Protein AF-A0A1D6I4C4-F1 (afdb_monomer)

Nearest PDB structures (foldseek):
  8ppl-assembly1_Iv  TM=9.731E-01  e=1.048E-08  Homo sapiens
  8rtc-assembly2_B  TM=4.637E-01  e=6.028E-01  Bacillus phage phi3T
  8rsv-assembly1_A  TM=4.771E-01  e=8.889E-01  Bacillus phage phi3T

Radius of gyration: 13.12 Å; Cα contacts (8 Å, |Δi|>4): 83; chains: 1; bounding box: 35×29×30 Å

InterPro domains:
  IPR016650 Eukaryotic translation initiation factor 3 subunit E [PTHR10317] (1-99)

Foldseek 3Di:
DVVLLVVLVPDPNSLVVVLVVCPPPVNVVVCLPPNVVCLLVNLVSQVVDPVNVVCLVVSLVSLVVCVVPDDDLSSVLSCCVPPVVPVVSNVVSVVVVVD

Mean predicted aligned error: 3.6 Å

Solvent-accessible surface area (backbone atoms only — not comparable to full-atom values): 5665 Å² total; per-residue (Å²): 110,74,71,51,50,65,55,23,76,74,34,98,66,19,50,58,54,49,52,65,51,46,69,34,66,76,45,36,53,49,30,75,73,75,39,59,75,54,51,54,58,51,50,53,41,43,71,72,33,76,90,46,55,80,53,48,66,59,49,51,55,53,49,64,73,39,51,89,82,51,86,48,45,65,55,50,25,51,40,22,57,75,71,68,65,32,62,69,61,21,53,54,26,52,57,60,61,76,107

Sequence (99 aa):
MHWALFIFFNHENGRNGIIDLFFQDRYLNAIQTNAHHLIRYLATAVVVNKRRRNMLEELIKVIQQEHHSYKDPVTEFLECLYVNYDFDGAQQKLIECEQ

Structure (mmCIF, N/CA/C/O backbone):
data_AF-A0A1D6I4C4-F1
#
_entry.id   AF-A0A1D6I4C4-F1
#
loop_
_atom_site.group_PDB
_atom_site.id
_atom_site.type_symbol
_atom_site.label_atom_id
_atom_site.label_alt_id
_atom_site.label_comp_id
_atom_site.label_asym_id
_atom_site.label_entity_id
_atom_site.label_seq_id
_atom_site.pdbx_PDB_ins_code
_atom_site.Cartn_x
_atom_site.Cartn_y
_atom_site.Cartn_z
_atom_site.occupancy
_atom_site.B_iso_or_equiv
_atom_site.auth_seq_id
_atom_site.auth_comp_id
_atom_site.auth_asym_id
_atom_site.auth_atom_id
_atom_site.pdbx_PDB_model_num
ATOM 1 N N . MET A 1 1 ? 10.400 3.758 -12.601 1.00 88.44 1 MET A N 1
ATOM 2 C CA . MET A 1 1 ? 9.271 3.270 -11.777 1.00 88.44 1 MET A CA 1
ATOM 3 C C . MET A 1 1 ? 7.953 3.423 -12.516 1.00 88.44 1 MET A C 1
ATOM 5 O O . MET A 1 1 ? 7.287 2.422 -12.718 1.00 88.44 1 MET A O 1
ATOM 9 N N . HIS A 1 2 ? 7.628 4.613 -13.027 1.00 92.69 2 HIS A N 1
ATOM 10 C CA . HIS A 1 2 ? 6.394 4.874 -13.783 1.00 92.69 2 HIS A CA 1
ATOM 11 C C . HIS A 1 2 ? 6.162 3.916 -14.957 1.00 92.69 2 HIS A C 1
ATOM 13 O O . HIS A 1 2 ? 5.120 3.284 -15.028 1.00 92.69 2 HIS A O 1
ATOM 19 N N . TRP A 1 3 ? 7.161 3.706 -15.819 1.00 92.00 3 TRP A N 1
ATOM 20 C CA . TRP A 1 3 ? 7.058 2.756 -16.939 1.00 92.00 3 TRP A CA 1
ATOM 21 C C . TRP A 1 3 ? 6.842 1.302 -16.504 1.00 92.00 3 TRP A C 1
ATOM 23 O O . TRP A 1 3 ? 6.210 0.528 -17.218 1.00 92.00 3 TRP A O 1
ATOM 33 N N . ALA A 1 4 ? 7.330 0.927 -15.317 1.00 89.50 4 ALA A N 1
ATOM 34 C CA . ALA A 1 4 ? 7.143 -0.421 -14.800 1.00 89.50 4 ALA A CA 1
ATOM 35 C C . ALA A 1 4 ? 5.672 -0.700 -14.456 1.00 89.50 4 ALA A C 1
ATOM 37 O O . ALA A 1 4 ? 5.257 -1.850 -14.545 1.00 89.50 4 ALA A O 1
ATOM 38 N N . LEU A 1 5 ? 4.865 0.332 -14.159 1.00 91.19 5 LEU A N 1
ATOM 39 C CA . LEU A 1 5 ? 3.415 0.182 -14.001 1.00 91.19 5 LEU A CA 1
ATOM 40 C C . LEU A 1 5 ? 2.797 -0.443 -15.253 1.00 91.19 5 LEU A C 1
ATOM 42 O O . LEU A 1 5 ? 2.079 -1.431 -15.159 1.00 91.19 5 LEU A O 1
ATOM 46 N N . PHE A 1 6 ? 3.135 0.075 -16.434 1.00 90.06 6 PHE A N 1
ATOM 47 C CA . PHE A 1 6 ? 2.572 -0.420 -17.688 1.00 90.06 6 PHE A CA 1
ATOM 48 C C . PHE A 1 6 ? 2.891 -1.901 -17.925 1.00 90.06 6 PHE A C 1
ATOM 50 O O . PHE A 1 6 ? 2.044 -2.661 -18.383 1.00 90.06 6 PHE A O 1
ATOM 57 N N . ILE A 1 7 ? 4.103 -2.330 -17.575 1.00 88.69 7 ILE A N 1
ATOM 58 C CA . ILE A 1 7 ? 4.534 -3.719 -17.753 1.00 88.69 7 ILE A CA 1
ATOM 59 C C . ILE A 1 7 ? 3.859 -4.623 -16.713 1.00 88.69 7 ILE A C 1
ATOM 61 O O . ILE A 1 7 ? 3.285 -5.654 -17.058 1.00 88.69 7 ILE A O 1
ATOM 65 N N . PHE A 1 8 ? 3.893 -4.236 -15.436 1.00 88.44 8 PHE A N 1
ATOM 66 C CA . PHE A 1 8 ? 3.405 -5.077 -14.346 1.00 88.44 8 PHE A CA 1
ATOM 67 C C . PHE A 1 8 ? 1.879 -5.177 -14.279 1.00 88.44 8 PHE A C 1
ATOM 69 O O . PHE A 1 8 ? 1.365 -6.222 -13.884 1.00 88.44 8 PHE A O 1
ATOM 76 N N . PHE A 1 9 ? 1.139 -4.141 -14.676 1.00 86.94 9 PHE A N 1
ATOM 77 C CA . PHE A 1 9 ? -0.324 -4.209 -14.706 1.00 86.94 9 PHE A CA 1
ATOM 78 C C . PHE A 1 9 ? -0.865 -5.012 -15.898 1.00 86.94 9 PHE A C 1
ATOM 80 O O . PHE A 1 9 ? -1.959 -5.562 -15.791 1.00 86.94 9 PHE A O 1
ATOM 87 N N . ASN A 1 10 ? -0.088 -5.150 -16.979 1.00 88.25 10 ASN A N 1
ATOM 88 C CA . ASN A 1 10 ? -0.459 -5.930 -18.167 1.00 88.25 10 ASN A CA 1
ATOM 89 C C . ASN A 1 10 ? 0.021 -7.393 -18.134 1.00 88.25 10 ASN A C 1
ATOM 91 O O . ASN A 1 10 ? -0.229 -8.143 -19.075 1.00 88.25 10 ASN A O 1
ATOM 95 N N . HIS A 1 11 ? 0.701 -7.818 -17.067 1.00 87.62 11 HIS A N 1
ATOM 96 C CA . HIS A 1 11 ? 1.189 -9.187 -16.906 1.00 87.62 11 HIS A CA 1
ATOM 97 C C . HIS A 1 11 ? 0.426 -9.915 -15.792 1.00 87.62 11 HIS A C 1
ATOM 99 O O . HIS A 1 11 ? 0.253 -9.367 -14.703 1.00 87.62 11 HIS A O 1
ATOM 105 N N . GLU A 1 12 ? 0.039 -11.178 -16.009 1.00 78.38 12 GLU A N 1
ATOM 106 C CA . GLU A 1 12 ? -0.792 -11.958 -15.070 1.00 78.38 12 GLU A CA 1
ATOM 107 C C . GLU A 1 12 ? -0.209 -12.017 -13.646 1.00 78.38 12 GLU A C 1
ATOM 109 O O . GLU A 1 12 ? -0.929 -11.872 -12.659 1.00 78.38 12 GLU A O 1
ATOM 114 N N . ASN A 1 13 ? 1.118 -12.146 -13.530 1.00 82.06 13 ASN A N 1
ATOM 115 C CA . ASN A 1 13 ? 1.834 -12.161 -12.246 1.00 82.06 13 ASN A CA 1
ATOM 116 C C . ASN A 1 13 ? 2.491 -10.824 -11.876 1.00 82.06 13 ASN A C 1
ATOM 118 O O . ASN A 1 13 ? 3.171 -10.730 -10.851 1.00 82.06 13 ASN A O 1
ATOM 122 N N . GLY A 1 14 ? 2.325 -9.785 -12.694 1.00 85.56 14 GLY A N 1
ATOM 123 C CA . GLY A 1 14 ? 3.078 -8.546 -12.524 1.00 85.56 14 GLY A CA 1
ATOM 124 C C . GLY A 1 14 ? 2.713 -7.776 -11.252 1.00 85.56 14 GLY A C 1
ATOM 125 O O . GLY A 1 14 ? 3.567 -7.115 -10.670 1.00 85.56 14 GLY A O 1
ATOM 126 N N . ARG A 1 15 ? 1.496 -7.969 -10.729 1.00 85.25 15 ARG A N 1
ATOM 127 C CA . ARG A 1 15 ? 1.054 -7.385 -9.450 1.00 85.25 15 ARG A CA 1
ATOM 128 C C . ARG A 1 15 ? 1.877 -7.855 -8.250 1.00 85.25 15 ARG A C 1
ATOM 130 O O . ARG A 1 15 ? 2.080 -7.084 -7.326 1.00 85.25 15 ARG A O 1
ATOM 137 N N . ASN A 1 16 ? 2.366 -9.097 -8.245 1.00 89.44 16 ASN A N 1
ATOM 138 C CA . ASN A 1 16 ? 3.278 -9.542 -7.186 1.00 89.44 16 ASN A CA 1
ATOM 139 C C . ASN A 1 16 ? 4.636 -8.848 -7.328 1.00 89.44 16 ASN A C 1
ATOM 141 O O . ASN A 1 16 ? 5.148 -8.302 -6.359 1.00 89.44 16 ASN A O 1
ATOM 145 N N . GLY A 1 17 ? 5.160 -8.803 -8.557 1.00 90.25 17 GLY A N 1
ATOM 146 C CA . GLY A 1 17 ? 6.455 -8.194 -8.849 1.00 90.25 17 GLY A CA 1
ATOM 147 C C . GLY A 1 17 ? 6.510 -6.703 -8.524 1.00 90.25 17 GLY A C 1
ATOM 148 O O . GLY A 1 17 ? 7.516 -6.243 -7.995 1.00 90.25 17 GLY A O 1
ATOM 149 N N . ILE A 1 18 ? 5.437 -5.947 -8.780 1.00 92.25 18 ILE A N 1
ATOM 150 C CA . ILE A 1 18 ? 5.420 -4.520 -8.445 1.00 92.25 18 ILE A CA 1
ATOM 151 C C . ILE A 1 18 ? 5.368 -4.270 -6.938 1.00 92.25 18 ILE A C 1
ATOM 153 O O . ILE A 1 18 ? 6.043 -3.361 -6.469 1.00 92.25 18 ILE A O 1
ATOM 157 N N . ILE A 1 19 ? 4.626 -5.090 -6.185 1.00 92.19 19 ILE A N 1
ATOM 158 C CA . ILE A 1 19 ? 4.592 -5.016 -4.719 1.00 92.19 19 ILE A CA 1
ATOM 159 C C . ILE A 1 19 ? 6.005 -5.269 -4.183 1.00 92.19 19 ILE A C 1
ATOM 161 O O . ILE A 1 19 ? 6.547 -4.429 -3.475 1.00 92.19 19 ILE A O 1
ATOM 165 N N . ASP A 1 20 ? 6.644 -6.362 -4.606 1.00 92.31 20 ASP A N 1
ATOM 166 C CA . ASP A 1 20 ? 8.004 -6.706 -4.173 1.00 92.31 20 ASP A CA 1
ATOM 167 C C . ASP A 1 20 ? 9.052 -5.664 -4.577 1.00 92.31 20 ASP A C 1
ATOM 169 O O . ASP A 1 20 ? 10.029 -5.450 -3.862 1.00 92.31 20 ASP A O 1
ATOM 173 N N .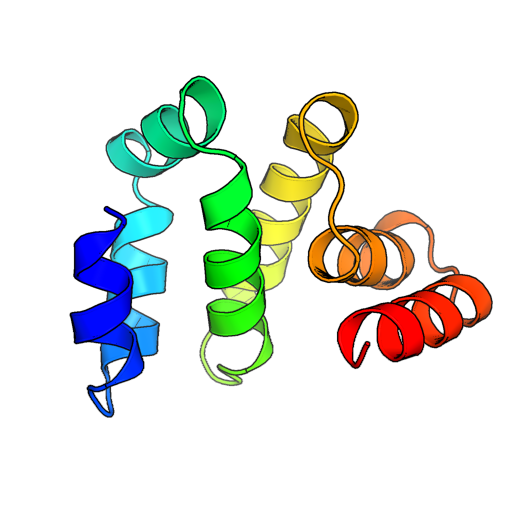 LEU A 1 21 ? 8.880 -5.018 -5.732 1.00 93.19 21 LEU A N 1
ATOM 174 C CA . LEU A 1 21 ? 9.795 -3.983 -6.199 1.00 93.19 21 LEU A CA 1
ATOM 175 C C . LEU A 1 21 ? 9.615 -2.671 -5.431 1.00 93.19 21 LEU A C 1
ATOM 177 O O . LEU A 1 21 ? 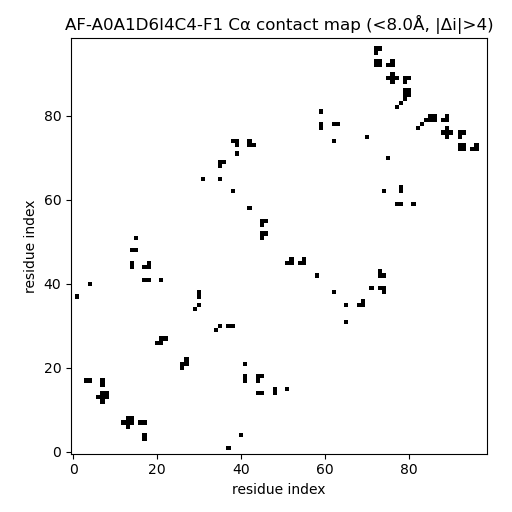10.603 -2.044 -5.068 1.00 93.19 21 LEU A O 1
ATOM 181 N N . PHE A 1 22 ? 8.374 -2.229 -5.219 1.00 94.00 22 PHE A N 1
ATOM 182 C CA . PHE A 1 22 ? 8.092 -0.917 -4.630 1.00 94.00 22 PHE A CA 1
ATOM 183 C C . PHE A 1 22 ? 8.275 -0.902 -3.110 1.00 94.00 22 PHE A C 1
ATOM 185 O O . PHE A 1 22 ? 8.616 0.149 -2.581 1.00 94.00 22 PHE A O 1
ATOM 192 N N . PHE A 1 23 ? 8.123 -2.043 -2.427 1.00 93.31 23 PHE A N 1
ATOM 193 C CA . PHE A 1 23 ? 8.419 -2.164 -0.992 1.00 93.31 23 PHE A CA 1
ATOM 194 C C . PHE A 1 23 ? 9.914 -2.280 -0.665 1.00 93.31 23 PHE A C 1
ATOM 196 O O . PHE A 1 23 ? 10.292 -2.211 0.496 1.00 93.31 23 PHE A O 1
ATOM 203 N N . GLN A 1 24 ? 10.799 -2.425 -1.654 1.00 94.88 24 GLN A N 1
ATOM 204 C CA . GLN A 1 24 ? 12.236 -2.329 -1.391 1.00 94.88 24 GLN A CA 1
ATOM 205 C C . GLN A 1 24 ? 12.605 -0.901 -0.978 1.00 94.88 24 GLN A C 1
ATOM 207 O O . GLN A 1 24 ? 12.314 0.039 -1.721 1.00 94.88 24 GLN A O 1
ATOM 212 N N . ASP A 1 25 ? 13.348 -0.753 0.124 1.00 93.75 25 ASP A N 1
ATOM 213 C CA . ASP A 1 25 ? 13.727 0.537 0.729 1.00 93.75 25 ASP A CA 1
ATOM 214 C C . ASP A 1 25 ? 14.198 1.581 -0.289 1.00 93.75 25 ASP A C 1
ATOM 216 O O . ASP A 1 25 ? 13.804 2.743 -0.254 1.00 93.75 25 ASP A O 1
ATOM 220 N N . ARG A 1 26 ? 15.034 1.174 -1.253 1.00 95.06 26 ARG A N 1
ATOM 221 C CA . ARG A 1 26 ? 15.554 2.079 -2.288 1.00 95.06 26 ARG A CA 1
ATOM 222 C C . ARG A 1 26 ? 14.444 2.693 -3.146 1.00 95.06 26 ARG A C 1
ATOM 224 O O . ARG A 1 26 ? 14.528 3.870 -3.493 1.00 95.06 26 ARG A O 1
ATOM 231 N N . TYR A 1 27 ? 13.461 1.892 -3.543 1.00 95.12 27 TYR A N 1
ATOM 232 C CA . TYR A 1 27 ? 12.358 2.342 -4.388 1.00 95.12 27 TYR A CA 1
ATOM 233 C C . TYR A 1 27 ? 11.308 3.073 -3.563 1.00 95.12 27 TYR A C 1
ATOM 235 O O . TYR A 1 27 ? 10.836 4.118 -4.007 1.00 95.12 27 TYR A O 1
ATOM 243 N N . LEU A 1 28 ? 11.020 2.588 -2.355 1.00 94.25 28 LEU A N 1
ATOM 244 C CA . LEU A 1 28 ? 10.091 3.233 -1.439 1.00 94.25 28 LEU A CA 1
ATOM 245 C C . LEU A 1 28 ? 10.554 4.653 -1.089 1.00 94.25 28 LEU A C 1
ATOM 247 O O . LEU A 1 28 ? 9.817 5.604 -1.330 1.00 94.25 28 LEU A O 1
ATOM 251 N N . ASN A 1 29 ? 11.819 4.827 -0.696 1.00 93.94 29 ASN A N 1
ATOM 252 C CA . ASN A 1 29 ? 12.398 6.149 -0.436 1.00 93.94 29 ASN A CA 1
ATOM 253 C C . ASN A 1 29 ? 12.300 7.078 -1.660 1.00 93.94 29 ASN A C 1
ATOM 255 O O . ASN A 1 29 ? 11.992 8.264 -1.538 1.00 93.94 29 ASN A O 1
ATOM 259 N N . ALA A 1 30 ? 12.539 6.554 -2.867 1.00 94.38 30 ALA A N 1
ATOM 260 C CA . ALA A 1 30 ? 12.430 7.344 -4.091 1.00 94.38 30 ALA A CA 1
ATOM 261 C C . ALA A 1 30 ? 10.979 7.770 -4.388 1.00 94.38 30 ALA A C 1
ATOM 263 O O . ALA A 1 30 ? 10.765 8.886 -4.871 1.00 94.38 30 ALA A O 1
ATOM 264 N N . ILE A 1 31 ? 10.000 6.909 -4.088 1.00 93.56 31 ILE A N 1
ATOM 265 C CA . ILE A 1 31 ? 8.563 7.204 -4.176 1.00 93.56 31 ILE A CA 1
ATOM 266 C C . ILE A 1 31 ? 8.190 8.298 -3.169 1.00 93.56 31 ILE A C 1
ATOM 268 O O . ILE A 1 31 ? 7.608 9.302 -3.576 1.00 93.56 31 ILE A O 1
ATOM 272 N N . GLN A 1 32 ? 8.602 8.145 -1.910 1.00 90.50 32 GLN A N 1
ATOM 273 C CA . GLN A 1 32 ? 8.349 9.084 -0.808 1.00 90.50 32 GLN A CA 1
ATOM 274 C C . GLN A 1 32 ? 9.050 10.439 -0.961 1.00 90.50 32 GLN A C 1
ATOM 276 O O . GLN A 1 32 ? 8.670 11.403 -0.323 1.00 90.50 32 GLN A O 1
ATOM 281 N N . THR A 1 33 ? 10.094 10.539 -1.788 1.00 91.62 33 THR A N 1
ATOM 282 C CA . THR A 1 33 ? 10.801 11.818 -1.986 1.00 91.62 33 THR A CA 1
ATOM 283 C C . THR A 1 33 ? 10.318 12.563 -3.231 1.00 91.62 33 THR A C 1
ATOM 285 O O . THR A 1 33 ? 10.251 13.788 -3.239 1.00 91.62 33 THR A O 1
ATOM 288 N N . ASN A 1 34 ? 10.037 11.840 -4.324 1.00 92.00 34 ASN A N 1
ATOM 289 C CA . ASN A 1 34 ? 9.875 12.454 -5.649 1.00 92.00 34 ASN A CA 1
ATOM 290 C C . ASN A 1 34 ? 8.556 12.111 -6.355 1.00 92.00 34 ASN A C 1
ATOM 292 O O . ASN A 1 34 ? 8.219 12.753 -7.351 1.00 92.00 34 ASN A O 1
ATOM 296 N N . ALA A 1 35 ? 7.837 11.067 -5.932 1.00 91.19 35 ALA A N 1
ATOM 297 C CA . ALA A 1 35 ? 6.751 10.496 -6.729 1.00 91.19 35 ALA A CA 1
ATOM 298 C C . ALA A 1 35 ? 5.622 9.891 -5.879 1.00 91.19 35 ALA A C 1
ATOM 300 O O . ALA A 1 35 ? 5.202 8.761 -6.130 1.00 91.19 35 ALA A O 1
ATOM 301 N N . HIS A 1 36 ? 5.083 10.660 -4.928 1.00 90.81 36 HIS A N 1
ATOM 302 C CA . HIS A 1 36 ? 4.042 10.202 -3.993 1.00 90.81 36 HIS A CA 1
ATOM 303 C C . HIS A 1 36 ? 2.803 9.601 -4.683 1.00 90.81 36 HIS A C 1
ATOM 305 O O . HIS A 1 36 ? 2.221 8.637 -4.199 1.00 90.81 36 HIS A O 1
ATOM 311 N N . HIS A 1 37 ? 2.445 10.087 -5.876 1.00 92.12 37 HIS A N 1
ATOM 312 C CA . HIS A 1 37 ? 1.325 9.557 -6.666 1.00 92.12 37 HIS A CA 1
ATOM 313 C C . HIS A 1 37 ? 1.469 8.073 -7.051 1.00 92.12 37 HIS A C 1
ATOM 315 O O . HIS A 1 37 ? 0.486 7.427 -7.411 1.00 92.12 37 HIS A O 1
ATOM 321 N N . LEU A 1 38 ? 2.676 7.498 -6.974 1.00 93.75 38 LEU A N 1
ATOM 322 C CA . LEU A 1 38 ? 2.882 6.065 -7.193 1.00 93.75 38 LEU A CA 1
ATOM 323 C C . LEU A 1 38 ? 2.266 5.196 -6.083 1.00 93.75 38 LEU A C 1
ATOM 325 O O . LEU A 1 38 ? 1.950 4.031 -6.335 1.00 93.75 38 LEU A O 1
ATOM 329 N N . ILE A 1 39 ? 2.026 5.762 -4.896 1.00 93.25 39 ILE A N 1
ATOM 330 C CA . ILE A 1 39 ? 1.424 5.068 -3.749 1.00 93.25 39 ILE A CA 1
ATOM 331 C C . ILE A 1 39 ? -0.004 4.614 -4.069 1.00 93.25 39 ILE A C 1
ATOM 333 O O . ILE A 1 39 ? -0.376 3.508 -3.688 1.00 93.25 39 ILE A O 1
ATOM 337 N N . ARG A 1 40 ? -0.777 5.374 -4.863 1.00 94.06 40 ARG A N 1
ATOM 338 C CA . ARG A 1 40 ? -2.111 4.950 -5.338 1.00 94.06 40 ARG A CA 1
ATOM 339 C C . ARG A 1 40 ? -2.054 3.608 -6.077 1.00 94.06 40 ARG A C 1
ATOM 341 O O . ARG A 1 40 ? -2.884 2.721 -5.867 1.00 94.06 40 ARG A O 1
ATOM 348 N N . TYR A 1 41 ? -1.058 3.429 -6.941 1.00 93.12 41 TYR A N 1
ATOM 349 C CA . TYR A 1 41 ? -0.897 2.192 -7.708 1.00 93.12 41 TYR A CA 1
ATOM 350 C C . TYR A 1 41 ? -0.407 1.035 -6.836 1.00 93.12 41 TYR A C 1
ATOM 352 O O . TYR A 1 41 ? -0.838 -0.101 -7.022 1.00 93.12 41 TYR A O 1
ATOM 360 N N . LEU A 1 42 ? 0.455 1.320 -5.858 1.00 93.19 42 LEU A N 1
ATOM 361 C CA . LEU A 1 42 ? 0.851 0.329 -4.862 1.00 93.19 42 LEU A CA 1
ATOM 362 C C . LEU A 1 42 ? -0.357 -0.122 -4.029 1.00 93.19 42 LEU A C 1
ATOM 364 O O . LEU A 1 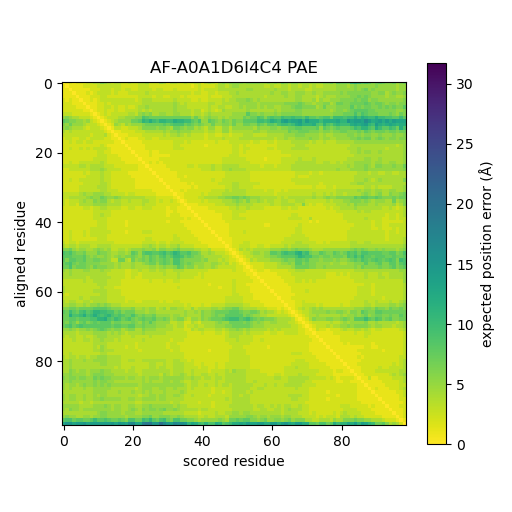42 ? -0.577 -1.321 -3.863 1.00 93.19 42 LEU A O 1
ATOM 368 N N . ALA A 1 43 ? -1.185 0.825 -3.587 1.00 93.12 43 ALA A N 1
ATOM 369 C CA . ALA A 1 43 ? -2.390 0.558 -2.817 1.00 93.12 43 ALA A CA 1
ATOM 370 C C . ALA A 1 43 ? -3.381 -0.321 -3.584 1.00 93.12 43 ALA A C 1
ATOM 372 O O . ALA A 1 43 ? -3.792 -1.373 -3.093 1.00 93.12 43 ALA A O 1
ATOM 373 N N . THR A 1 44 ? -3.697 0.044 -4.827 1.00 92.00 44 THR A N 1
ATOM 374 C CA . THR A 1 44 ? -4.568 -0.773 -5.685 1.00 92.00 44 THR A CA 1
ATOM 375 C C . THR A 1 44 ? -3.984 -2.165 -5.947 1.00 92.00 44 THR A C 1
ATOM 377 O O . THR A 1 44 ? -4.716 -3.155 -5.875 1.00 92.00 44 THR A O 1
ATOM 380 N N . ALA A 1 45 ? -2.672 -2.286 -6.181 1.00 91.88 45 ALA A N 1
ATOM 381 C CA . ALA A 1 45 ? -2.023 -3.580 -6.389 1.00 91.88 45 ALA A CA 1
ATOM 382 C C . ALA A 1 45 ? -2.132 -4.501 -5.159 1.00 91.88 45 ALA A C 1
ATOM 384 O O . ALA A 1 45 ? -2.432 -5.687 -5.318 1.00 91.88 45 ALA A O 1
ATOM 385 N N . VAL A 1 46 ? -1.935 -3.969 -3.946 1.00 92.88 46 VAL A N 1
ATOM 386 C CA . VAL A 1 46 ? -2.038 -4.728 -2.686 1.00 92.88 46 VAL A CA 1
ATOM 387 C C . VAL A 1 46 ? -3.488 -5.119 -2.387 1.00 92.88 46 VAL A C 1
ATOM 389 O O . VAL A 1 46 ? -3.755 -6.286 -2.105 1.00 92.88 46 VAL A O 1
ATOM 392 N N . VAL A 1 47 ? -4.438 -4.184 -2.502 1.00 90.81 47 VAL A N 1
ATOM 393 C CA . VAL A 1 47 ? -5.859 -4.415 -2.173 1.00 90.81 47 VAL A CA 1
ATOM 394 C C . VAL A 1 47 ? -6.496 -5.461 -3.089 1.00 90.81 47 VAL A C 1
ATOM 396 O O . VAL A 1 47 ? -7.209 -6.353 -2.625 1.00 90.81 47 VAL A O 1
ATOM 399 N N . VAL A 1 48 ? -6.217 -5.398 -4.394 1.00 88.94 48 VAL A N 1
ATOM 400 C CA . VAL A 1 48 ? -6.762 -6.355 -5.371 1.00 88.94 48 VAL A CA 1
ATOM 401 C C . VAL A 1 48 ? -6.128 -7.744 -5.204 1.00 88.94 48 VAL A C 1
ATOM 403 O O . VAL A 1 48 ? -6.750 -8.768 -5.507 1.00 88.94 48 VAL A O 1
ATOM 406 N N . ASN A 1 49 ? -4.895 -7.819 -4.698 1.00 87.62 49 ASN A N 1
ATOM 407 C CA . ASN A 1 49 ? -4.163 -9.069 -4.549 1.00 87.62 49 ASN A CA 1
ATOM 408 C C . ASN A 1 49 ? -4.430 -9.756 -3.200 1.00 87.62 49 ASN A C 1
ATOM 410 O O . ASN A 1 49 ? -3.680 -9.626 -2.232 1.00 87.62 49 ASN A O 1
ATOM 414 N N . LYS A 1 50 ? -5.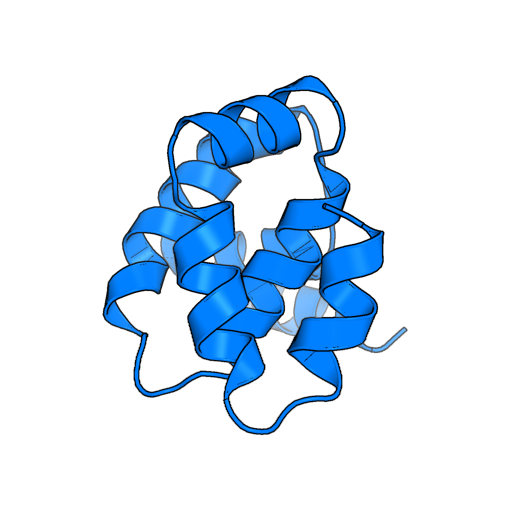460 -10.609 -3.171 1.00 80.94 50 LYS A N 1
ATOM 415 C CA . LYS A 1 50 ? -5.871 -11.362 -1.969 1.00 80.94 50 LYS A CA 1
ATOM 416 C C . LYS A 1 50 ? -4.768 -12.235 -1.344 1.00 80.94 50 LYS A C 1
ATOM 418 O O . LYS A 1 50 ? -4.872 -12.551 -0.162 1.00 80.94 50 LYS A O 1
ATOM 423 N N . ARG A 1 51 ? -3.731 -12.632 -2.097 1.00 85.31 51 ARG A N 1
ATOM 424 C CA . ARG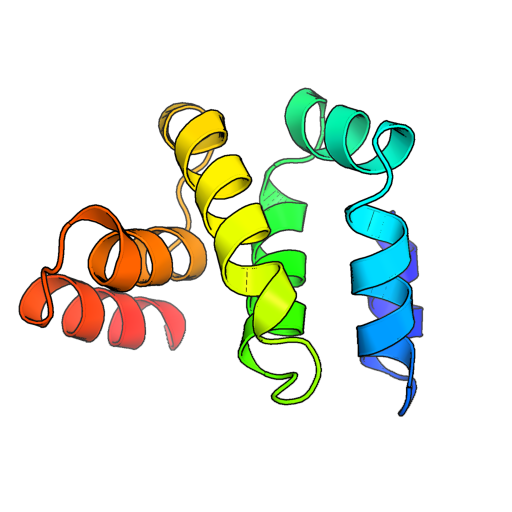 A 1 51 ? -2.623 -13.470 -1.593 1.00 85.31 51 ARG A CA 1
ATOM 425 C C . ARG A 1 51 ? -1.592 -12.684 -0.777 1.00 85.31 51 ARG A C 1
ATOM 427 O O . ARG A 1 51 ? -0.865 -13.289 -0.002 1.00 85.31 51 ARG A O 1
ATOM 434 N N . ARG A 1 52 ? -1.535 -11.360 -0.941 1.00 83.69 52 ARG A N 1
ATOM 435 C CA . ARG A 1 52 ? -0.549 -10.458 -0.320 1.00 83.69 52 ARG A CA 1
ATOM 436 C C . ARG A 1 52 ? -1.157 -9.573 0.770 1.00 83.69 52 ARG A C 1
ATOM 438 O O . ARG A 1 52 ? -0.657 -8.488 1.041 1.00 83.69 52 ARG A O 1
ATOM 445 N N . ARG A 1 53 ? -2.231 -10.032 1.423 1.00 82.81 53 ARG A N 1
ATOM 446 C CA . ARG A 1 53 ? -2.903 -9.282 2.503 1.00 82.81 53 ARG A CA 1
ATOM 447 C C . ARG A 1 53 ? -1.983 -8.919 3.666 1.00 82.81 53 ARG A C 1
ATOM 449 O O . ARG A 1 53 ? -2.213 -7.907 4.309 1.00 82.81 53 ARG A O 1
ATOM 456 N N . ASN A 1 54 ? -0.943 -9.708 3.916 1.00 88.44 54 ASN A N 1
ATOM 457 C CA . ASN A 1 54 ? 0.066 -9.410 4.931 1.00 88.44 54 ASN A CA 1
ATOM 458 C C . ASN A 1 54 ? 0.810 -8.087 4.664 1.00 88.44 54 ASN A C 1
ATOM 460 O O . ASN A 1 54 ? 1.259 -7.454 5.608 1.00 88.44 54 ASN A O 1
ATOM 464 N N . MET A 1 55 ? 0.893 -7.644 3.403 1.00 91.19 55 MET A N 1
ATOM 465 C CA . MET A 1 55 ? 1.523 -6.370 3.038 1.00 91.19 55 MET A CA 1
ATOM 466 C C . MET A 1 55 ? 0.649 -5.152 3.327 1.00 91.19 55 MET A C 1
ATOM 468 O O . MET A 1 55 ? 1.106 -4.019 3.211 1.00 91.19 55 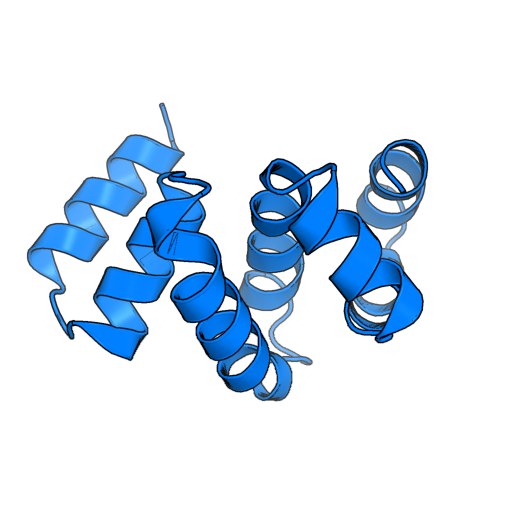MET A O 1
ATOM 472 N N . LEU A 1 56 ? -0.621 -5.368 3.673 1.00 91.81 56 LEU A N 1
ATOM 473 C CA . LEU A 1 56 ? -1.556 -4.282 3.913 1.00 91.81 56 LEU A CA 1
ATOM 474 C C . LEU A 1 56 ? -1.153 -3.463 5.139 1.00 91.81 56 LEU A C 1
ATOM 476 O O . LEU A 1 56 ? -1.186 -2.244 5.078 1.00 91.81 56 LEU A O 1
ATOM 480 N N . GLU A 1 57 ? -0.709 -4.111 6.216 1.00 91.62 57 GLU A N 1
ATOM 481 C CA . GLU A 1 57 ? -0.256 -3.405 7.421 1.00 91.62 57 GLU A CA 1
ATOM 482 C C . GLU A 1 57 ? 0.939 -2.486 7.124 1.00 91.62 57 GLU A C 1
ATOM 484 O O . GLU A 1 57 ? 0.999 -1.352 7.597 1.00 91.62 57 GLU A O 1
ATOM 489 N N . GLU A 1 58 ? 1.876 -2.955 6.300 1.00 93.12 58 GLU A N 1
ATOM 490 C CA . GLU A 1 58 ? 3.039 -2.171 5.888 1.00 93.12 58 GLU A CA 1
ATOM 491 C C . GLU A 1 58 ? 2.641 -1.005 4.978 1.00 93.12 58 GLU A C 1
ATOM 493 O O . GLU A 1 58 ? 3.099 0.119 5.176 1.00 93.12 58 GLU A O 1
ATOM 498 N N . LEU A 1 59 ? 1.712 -1.236 4.045 1.00 94.06 59 LEU A N 1
ATOM 499 C CA . LEU A 1 59 ? 1.140 -0.179 3.215 1.00 94.06 59 LEU A CA 1
ATOM 500 C C . LEU A 1 59 ? 0.481 0.921 4.059 1.00 94.06 59 LEU A C 1
ATOM 502 O O . LEU A 1 59 ? 0.684 2.098 3.771 1.00 94.06 59 LEU A O 1
ATOM 506 N N . ILE A 1 60 ? -0.291 0.564 5.092 1.00 94.19 60 ILE A N 1
ATOM 507 C CA . ILE A 1 60 ? -0.946 1.552 5.962 1.00 94.19 60 ILE A CA 1
ATOM 508 C C . ILE A 1 60 ? 0.092 2.431 6.667 1.00 94.19 60 ILE A C 1
ATOM 510 O O . ILE A 1 60 ? -0.085 3.646 6.716 1.00 94.19 60 ILE A O 1
ATOM 514 N N . LYS A 1 61 ? 1.209 1.857 7.134 1.00 93.50 61 LYS A N 1
ATOM 515 C CA . LYS A 1 61 ? 2.304 2.635 7.742 1.00 93.50 61 LYS A CA 1
ATOM 516 C C . LYS A 1 61 ? 2.885 3.655 6.760 1.00 93.50 61 LYS A C 1
ATOM 518 O O . LYS A 1 61 ? 3.095 4.802 7.141 1.00 93.50 61 LYS A O 1
ATOM 523 N N . VAL A 1 62 ? 3.094 3.262 5.501 1.00 92.94 62 VAL A N 1
ATOM 524 C CA . VAL A 1 62 ? 3.564 4.176 4.443 1.00 92.94 62 VAL A CA 1
ATOM 525 C C . VAL A 1 62 ? 2.540 5.282 4.177 1.00 92.94 62 VAL A C 1
ATOM 527 O O . VAL A 1 62 ? 2.907 6.449 4.108 1.00 92.94 62 VAL A O 1
ATOM 530 N N . ILE A 1 63 ? 1.250 4.944 4.074 1.00 93.06 63 ILE A N 1
ATOM 531 C CA . ILE A 1 63 ? 0.183 5.933 3.850 1.00 93.06 63 ILE A CA 1
ATOM 532 C C . ILE A 1 63 ? 0.140 6.961 4.987 1.00 93.06 63 ILE A C 1
ATOM 534 O O . ILE A 1 63 ? 0.078 8.156 4.717 1.00 93.06 63 ILE A O 1
ATOM 538 N N . GLN A 1 64 ? 0.239 6.523 6.245 1.00 92.06 64 GLN A N 1
ATOM 539 C CA . GLN A 1 64 ? 0.247 7.427 7.399 1.00 92.06 64 GLN A CA 1
ATOM 540 C C . GLN A 1 64 ? 1.456 8.369 7.408 1.00 92.06 64 GLN A C 1
ATOM 542 O O . GLN A 1 64 ? 1.318 9.538 7.762 1.00 92.06 64 GLN A O 1
ATOM 547 N N . GLN A 1 65 ? 2.634 7.879 7.013 1.00 90.50 65 GLN A N 1
ATOM 548 C CA . GLN A 1 65 ? 3.836 8.711 6.900 1.00 90.50 65 GLN A CA 1
ATOM 549 C C . GLN A 1 65 ? 3.676 9.797 5.828 1.00 90.50 65 GLN A C 1
ATOM 551 O O . GLN A 1 65 ? 4.105 10.931 6.029 1.00 90.50 65 GLN A O 1
ATOM 556 N N . GLU A 1 66 ? 3.017 9.464 4.718 1.00 87.75 66 GLU A N 1
ATOM 557 C CA . GLU A 1 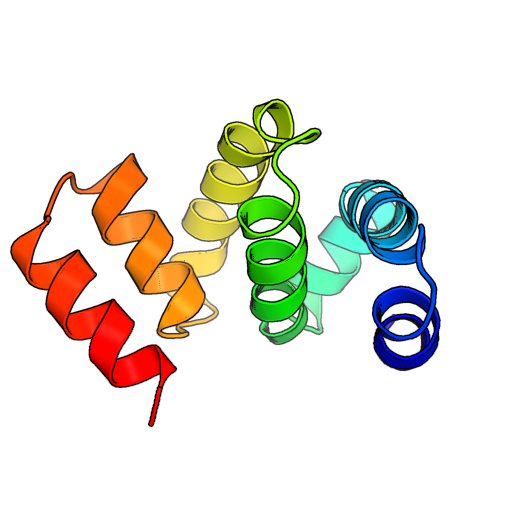66 ? 2.878 10.338 3.549 1.00 87.75 66 GLU A CA 1
ATOM 558 C C . GLU A 1 66 ? 1.597 11.187 3.538 1.00 87.75 66 GLU A C 1
ATOM 560 O O . GLU A 1 66 ? 1.423 12.024 2.648 1.00 87.75 66 GLU A O 1
ATOM 565 N N . HIS A 1 67 ? 0.712 11.031 4.528 1.00 84.00 67 HIS A N 1
ATOM 566 C CA . HIS A 1 67 ? -0.614 11.663 4.560 1.00 84.00 67 HIS A CA 1
ATOM 567 C C . HIS A 1 67 ? -0.571 13.203 4.458 1.00 84.00 67 HIS A C 1
ATOM 569 O O . HIS A 1 67 ? -1.460 13.835 3.881 1.00 84.00 67 HIS A O 1
ATOM 575 N N . HIS A 1 68 ? 0.481 13.841 4.980 1.00 82.94 68 HIS A N 1
ATOM 576 C CA . HIS A 1 68 ? 0.653 15.293 4.866 1.00 82.94 68 HIS A CA 1
ATOM 577 C C . HIS A 1 68 ? 1.094 15.753 3.469 1.00 82.94 68 HIS A C 1
ATOM 579 O O . HIS A 1 68 ? 0.800 16.884 3.083 1.00 82.94 68 HIS A O 1
ATOM 585 N N . SER A 1 69 ? 1.791 14.894 2.726 1.00 84.00 69 SER A N 1
ATOM 586 C CA . SER A 1 69 ? 2.419 15.219 1.441 1.00 84.00 69 SER A CA 1
ATOM 587 C C . SER A 1 69 ? 1.506 14.931 0.252 1.00 84.00 69 SER A C 1
ATOM 589 O O . SER A 1 69 ? 1.594 15.604 -0.777 1.00 84.00 69 SER A O 1
ATOM 591 N N . TYR A 1 70 ? 0.644 13.920 0.364 1.00 86.75 70 TYR A N 1
ATOM 592 C CA . TYR A 1 70 ? -0.177 13.448 -0.741 1.00 86.75 70 TYR A CA 1
ATOM 593 C C . TYR A 1 70 ? -1.535 12.954 -0.258 1.00 86.75 70 TYR A C 1
ATOM 595 O O . TYR A 1 70 ? -1.632 12.164 0.675 1.00 86.75 70 TYR A O 1
ATOM 603 N N . LYS A 1 71 ? -2.580 13.417 -0.944 1.00 86.50 71 LYS A N 1
ATOM 604 C CA . LYS A 1 71 ? -3.968 13.049 -0.684 1.00 86.50 71 LYS A CA 1
ATOM 605 C C . LYS A 1 71 ? -4.588 12.504 -1.954 1.00 86.50 71 LYS A C 1
ATOM 607 O O . LYS A 1 71 ? -4.578 13.170 -2.989 1.00 86.50 71 LYS A O 1
ATOM 612 N N . ASP A 1 72 ? -5.105 11.291 -1.859 1.00 92.00 72 ASP A N 1
ATOM 613 C CA . ASP A 1 72 ? -5.802 10.599 -2.931 1.00 92.00 72 ASP A CA 1
ATOM 614 C C . ASP A 1 72 ? -6.987 9.826 -2.341 1.00 92.00 72 ASP A C 1
ATOM 616 O O . ASP A 1 72 ? -6.835 9.221 -1.275 1.00 92.00 72 ASP A O 1
ATOM 620 N N . PRO A 1 73 ? -8.148 9.784 -3.018 1.00 93.19 73 PRO A N 1
ATOM 621 C CA . PRO A 1 73 ? -9.314 9.060 -2.519 1.00 93.19 73 PRO A CA 1
ATOM 622 C C . PRO A 1 73 ? -9.028 7.591 -2.172 1.00 93.19 73 PRO A C 1
ATOM 624 O O . PRO A 1 73 ? -9.591 7.076 -1.209 1.00 93.19 73 PRO A O 1
ATOM 627 N N . VAL A 1 74 ? -8.111 6.918 -2.885 1.00 92.81 74 VAL A N 1
ATOM 628 C CA . VAL A 1 74 ? -7.761 5.513 -2.611 1.00 92.81 74 VAL A CA 1
ATOM 629 C C . VAL A 1 74 ? -6.950 5.380 -1.323 1.00 92.81 74 VAL A C 1
ATOM 631 O O . VAL A 1 74 ? -7.166 4.443 -0.552 1.00 92.81 74 VAL A O 1
ATOM 634 N N . THR A 1 75 ? -6.005 6.290 -1.076 1.00 92.69 75 THR A N 1
ATOM 635 C CA . THR A 1 75 ? -5.206 6.268 0.158 1.00 92.69 75 THR A CA 1
ATOM 636 C C . THR A 1 75 ? -6.045 6.694 1.358 1.00 92.69 75 THR A C 1
ATOM 638 O O . THR A 1 75 ? -5.973 6.045 2.397 1.00 92.69 75 THR A O 1
ATOM 641 N N . GLU A 1 76 ? -6.899 7.708 1.189 1.00 93.88 76 GLU A N 1
ATOM 642 C CA . GLU A 1 76 ? -7.833 8.177 2.221 1.00 93.88 76 GLU A CA 1
ATOM 643 C C . GLU A 1 76 ? -8.878 7.108 2.565 1.00 93.88 76 GLU A C 1
ATOM 645 O O . GLU A 1 76 ? -9.172 6.886 3.734 1.00 93.88 76 GLU A O 1
ATOM 650 N N . PHE A 1 77 ? -9.388 6.370 1.574 1.00 95.00 77 PHE A N 1
ATOM 651 C CA . PHE A 1 77 ? -10.264 5.221 1.810 1.00 95.00 77 PHE A CA 1
ATOM 652 C C . PHE A 1 77 ? -9.615 4.180 2.735 1.00 95.00 77 PHE A C 1
ATOM 654 O O . PHE A 1 77 ? -10.244 3.696 3.680 1.00 95.00 77 PHE A O 1
ATOM 661 N N . LEU A 1 78 ? -8.349 3.835 2.480 1.00 93.38 78 LEU A N 1
ATOM 662 C CA . LEU A 1 78 ? -7.615 2.878 3.308 1.00 93.38 78 LEU A CA 1
ATOM 663 C C . LEU A 1 78 ? -7.337 3.417 4.712 1.00 93.38 78 LEU A C 1
ATOM 665 O O . LEU A 1 78 ? -7.403 2.658 5.678 1.00 93.38 78 LEU A O 1
ATOM 669 N N . GLU A 1 79 ? -7.072 4.711 4.839 1.00 93.38 79 GLU A N 1
ATOM 670 C CA . GLU A 1 79 ? -6.902 5.374 6.128 1.00 93.38 79 GLU A CA 1
ATOM 671 C C . GLU A 1 79 ? -8.205 5.384 6.942 1.00 93.38 79 GLU A C 1
ATOM 673 O O . GLU A 1 79 ? -8.206 4.995 8.112 1.00 93.38 79 GLU A O 1
ATOM 678 N N . CYS A 1 80 ? -9.340 5.718 6.319 1.00 94.75 80 CYS A N 1
ATOM 679 C CA . CYS A 1 80 ? -10.658 5.635 6.947 1.00 94.75 80 CYS A CA 1
ATOM 680 C C . CYS A 1 80 ? -10.938 4.230 7.497 1.00 94.75 80 CYS A C 1
ATOM 682 O O . CYS A 1 80 ? -11.395 4.100 8.630 1.00 94.75 80 CYS A O 1
ATOM 684 N N . LEU A 1 81 ? -10.608 3.177 6.741 1.00 94.06 81 LEU A N 1
ATOM 685 C CA . LEU A 1 81 ? -10.865 1.795 7.153 1.00 94.06 81 LEU A CA 1
ATOM 686 C C . LEU A 1 81 ? -9.928 1.268 8.245 1.00 94.06 81 LEU A C 1
ATOM 688 O O . LEU A 1 81 ? -10.393 0.588 9.157 1.00 94.06 81 LEU A O 1
ATOM 692 N N . TYR A 1 82 ? -8.620 1.509 8.124 1.00 92.75 82 TYR A N 1
ATOM 693 C CA . TYR A 1 82 ? -7.610 0.838 8.956 1.00 92.75 82 TYR A CA 1
ATOM 694 C C . TYR A 1 82 ? -7.019 1.716 10.061 1.00 92.75 82 TYR A C 1
ATOM 696 O O . TYR A 1 82 ? -6.376 1.187 10.967 1.00 92.75 82 TYR A O 1
ATOM 704 N N . VAL A 1 83 ? -7.221 3.033 9.999 1.00 93.19 83 VAL A N 1
ATOM 705 C CA . VAL A 1 83 ? -6.697 3.987 10.987 1.00 93.19 83 VAL A CA 1
ATOM 706 C C . VAL A 1 83 ? -7.836 4.617 11.775 1.00 93.19 83 VAL A C 1
ATOM 708 O O . VAL A 1 83 ? -7.856 4.524 13.001 1.00 93.19 83 VAL A O 1
ATOM 711 N N . ASN A 1 84 ? -8.791 5.230 11.074 1.00 93.12 84 ASN A N 1
ATOM 712 C CA . ASN A 1 84 ? -9.854 6.013 11.710 1.00 93.12 84 ASN A CA 1
ATOM 713 C C . ASN A 1 84 ? -11.075 5.167 12.093 1.00 93.12 84 ASN A C 1
ATOM 715 O O . ASN A 1 84 ? -11.869 5.595 12.926 1.00 93.12 84 ASN A O 1
ATOM 719 N N . TYR A 1 85 ? -11.214 3.974 11.507 1.00 94.50 85 TYR A N 1
ATOM 720 C CA . TYR A 1 85 ? -12.382 3.099 11.650 1.00 94.50 85 TYR A CA 1
ATOM 721 C C . TYR A 1 85 ? -13.710 3.810 11.325 1.00 94.50 85 TYR A C 1
ATOM 723 O O . TYR A 1 85 ? -14.753 3.509 11.904 1.00 94.50 85 TYR A O 1
ATOM 731 N N . ASP A 1 86 ? -13.658 4.757 10.386 1.00 95.38 86 ASP A N 1
ATOM 732 C CA . ASP A 1 86 ? -14.798 5.532 9.905 1.00 95.38 86 ASP A CA 1
ATOM 733 C C . ASP A 1 86 ? -15.336 4.904 8.615 1.00 95.38 86 ASP A C 1
ATOM 735 O O . ASP A 1 86 ? -14.805 5.108 7.519 1.00 95.38 86 ASP A O 1
ATOM 739 N N . PHE A 1 87 ? -16.384 4.095 8.758 1.00 95.12 87 PHE A N 1
ATOM 740 C CA . PHE A 1 87 ? -16.990 3.378 7.638 1.00 95.12 87 PHE A CA 1
ATOM 741 C C . PHE A 1 87 ? -17.867 4.274 6.758 1.00 95.12 87 PHE A C 1
ATOM 743 O O . PHE A 1 87 ? -17.942 4.028 5.553 1.00 95.12 87 PHE A O 1
ATOM 750 N N . ASP A 1 88 ? -18.472 5.321 7.325 1.00 96.00 88 ASP A N 1
ATOM 751 C CA . ASP A 1 88 ? -19.282 6.282 6.571 1.00 96.00 88 ASP A CA 1
ATOM 752 C C . ASP A 1 88 ? -18.370 7.123 5.666 1.00 96.00 88 ASP A C 1
ATOM 754 O O . ASP A 1 88 ? -18.604 7.244 4.459 1.00 96.00 88 ASP A O 1
ATOM 758 N N . GLY A 1 89 ? -17.258 7.615 6.224 1.00 93.88 89 GLY A N 1
ATOM 759 C CA . GLY A 1 89 ? -16.202 8.281 5.467 1.00 93.88 89 GLY A CA 1
ATOM 760 C C . GLY A 1 89 ? -15.575 7.365 4.415 1.00 93.88 89 GLY A C 1
ATOM 761 O O . GLY A 1 89 ? -15.418 7.768 3.262 1.00 93.88 89 GLY A O 1
ATOM 762 N N . ALA A 1 90 ? -15.288 6.105 4.761 1.00 94.88 90 ALA A N 1
ATOM 763 C CA . ALA A 1 90 ? -14.768 5.134 3.799 1.00 94.88 90 ALA A CA 1
ATOM 764 C C . ALA A 1 90 ? -15.734 4.904 2.622 1.00 94.88 90 ALA A C 1
ATOM 766 O O . ALA A 1 90 ? -15.300 4.865 1.470 1.00 94.88 90 ALA A O 1
ATOM 767 N N . GLN A 1 91 ? -17.040 4.784 2.876 1.00 94.44 91 GLN A N 1
ATOM 768 C CA . GLN A 1 91 ? -18.033 4.621 1.814 1.00 94.44 91 GLN A CA 1
ATOM 769 C C . GLN A 1 91 ? -18.057 5.834 0.876 1.00 94.44 91 GLN A C 1
ATOM 771 O O . GLN A 1 91 ? -18.050 5.662 -0.344 1.00 94.44 91 GLN A O 1
ATOM 776 N N . GLN A 1 92 ? -18.032 7.047 1.429 1.00 95.12 92 GLN A N 1
ATOM 777 C CA . GLN A 1 92 ? -17.987 8.275 0.638 1.00 95.12 92 GLN A CA 1
ATOM 778 C C . GLN A 1 92 ? -16.720 8.342 -0.230 1.00 95.12 92 GLN A C 1
ATOM 780 O O . GLN A 1 92 ? -16.800 8.634 -1.425 1.00 95.12 92 GLN A O 1
ATOM 785 N N . LYS A 1 93 ? -15.558 7.989 0.333 1.00 93.44 93 LYS A N 1
ATOM 786 C CA . LYS A 1 93 ? -14.283 7.959 -0.399 1.00 93.44 93 LYS A CA 1
ATOM 787 C C . LYS A 1 93 ? -14.251 6.919 -1.510 1.00 93.44 93 LYS A C 1
ATOM 789 O O . LYS A 1 93 ? -13.630 7.148 -2.544 1.00 93.44 93 LYS A O 1
ATOM 794 N N . LEU A 1 94 ? -14.949 5.800 -1.339 1.00 92.88 94 LEU A N 1
ATOM 795 C CA . LEU A 1 94 ? -15.072 4.783 -2.379 1.00 92.88 94 LEU A CA 1
ATOM 796 C C . LEU A 1 94 ? -15.858 5.305 -3.592 1.00 92.88 94 LEU A C 1
ATOM 798 O O . LEU A 1 94 ? -15.467 5.023 -4.721 1.00 92.88 94 LEU A O 1
ATOM 802 N N . ILE A 1 95 ? -16.901 6.112 -3.376 1.00 94.31 95 ILE A N 1
ATOM 803 C CA . ILE A 1 95 ? -17.642 6.781 -4.460 1.00 94.31 95 ILE A CA 1
ATOM 804 C C . ILE A 1 95 ? -16.737 7.789 -5.183 1.00 94.31 95 ILE A C 1
ATOM 806 O O . ILE A 1 95 ? -16.720 7.836 -6.410 1.00 94.31 95 ILE A O 1
ATOM 810 N N . GLU A 1 96 ? -15.934 8.553 -4.438 1.00 93.31 96 GLU A N 1
ATOM 811 C CA . GLU A 1 96 ? -14.943 9.480 -5.011 1.00 93.31 96 GLU A CA 1
ATOM 812 C C . GLU A 1 96 ? -13.850 8.763 -5.824 1.00 93.31 96 GLU A C 1
ATOM 814 O O . GLU A 1 96 ?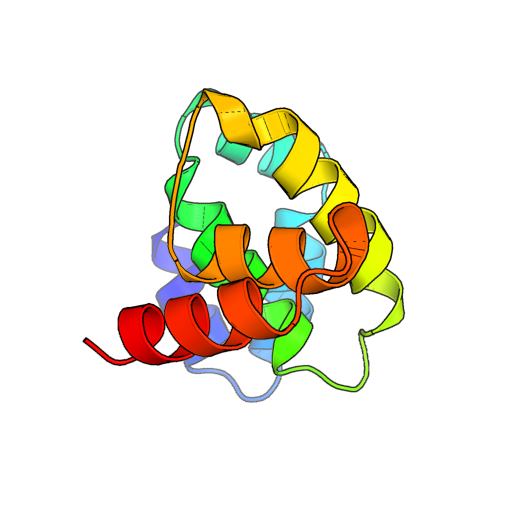 -13.257 9.371 -6.707 1.00 93.31 96 GLU A O 1
ATOM 819 N N . CYS A 1 97 ? -13.574 7.480 -5.564 1.00 91.00 97 CYS A N 1
ATOM 820 C CA . CYS A 1 97 ? -12.612 6.700 -6.350 1.00 91.00 97 CYS A CA 1
ATOM 821 C C . CYS A 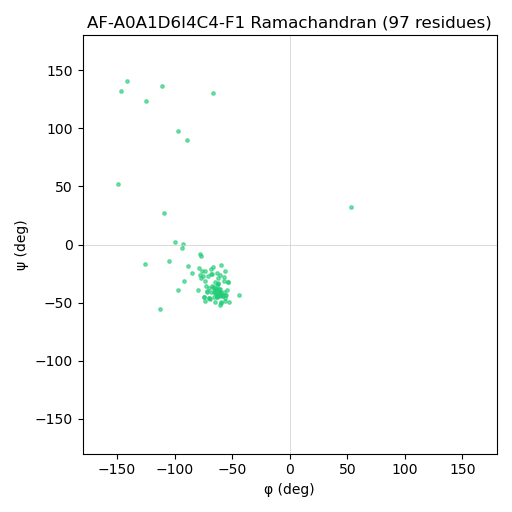1 97 ? -13.133 6.302 -7.742 1.00 91.00 97 CYS A C 1
ATOM 823 O O . CYS A 1 97 ? -12.319 5.958 -8.602 1.00 91.00 97 CYS A O 1
ATOM 825 N N . GLU A 1 98 ? -14.456 6.262 -7.933 1.00 88.19 98 GLU A N 1
ATOM 826 C CA . GLU A 1 98 ? -15.105 5.895 -9.201 1.00 88.19 98 GLU A CA 1
ATOM 827 C C . GLU A 1 98 ? -15.238 7.089 -10.163 1.00 88.19 98 GLU A C 1
ATOM 829 O O . GLU A 1 98 ? -15.312 6.885 -11.376 1.00 88.19 98 GLU A O 1
ATOM 834 N N . GLN A 1 99 ? -15.250 8.312 -9.622 1.00 72.69 99 GLN A N 1
ATOM 835 C CA . GLN A 1 99 ? -15.309 9.573 -10.374 1.00 72.69 99 GLN A CA 1
ATOM 836 C C . GLN A 1 99 ? -13.957 9.940 -10.998 1.00 72.69 99 GLN A C 1
ATOM 838 O O . GLN A 1 99 ? -13.983 10.467 -12.135 1.00 72.69 99 GLN A O 1
#

pLDDT: mean 91.01, std 4.06, range [72.69, 96.0]

Secondary structure (DSSP, 8-state):
-HHHHHHHHTSTTHHHHHHHHHTSHHHHHHHHHH-TTHHHHHHHHHHH-GGGGGGHHHHHHHHHHHTTT---HHHHHHHIIIII--HHHHHHHHHHHH-

Organism: Zea mays (NCBI:txid4577)